Protein AF-A0AAV5EBQ0-F1 (afdb_monomer)

Nearest PDB structures (foldseek):
  7zlu-assembly1_A  TM=9.369E-01  e=8.988E-12  Thermochaetoides thermophila
  5nv4-assembly1_A  TM=9.319E-01  e=1.647E-11  Thermochaetoides thermophila DSM 1495
  5mu1-assembly1_A  TM=9.306E-01  e=2.305E-11  Thermochaetoides thermophila DSM 1495
  6trf-assembly1_A  TM=9.131E-01  e=2.637E-11  Thermochaetoides thermophila DSM 1495
  6ts2-assembly1_A  TM=8.655E-01  e=1.221E-09  Thermochaetoides thermophila DSM 1495

Sequence (163 aa):
MGELYDMNLKGRPLAYTPFCDNNKDMDGYRFWKQGFWKDHLRGRPYHISALYVVDLAKFRQTAAGDTLRVFYEQLSKDPNSLSNLDQARAKTIDLCNNPMTKEPKLQGARRIVPEWVDLDSEARQFTARILGENPDSPEAIPSLSDASKTDDKGVDHNLKDEL

Structure (mmCIF, N/CA/C/O backbone):
data_AF-A0AAV5EBQ0-F1
#
_entry.id   AF-A0AAV5EBQ0-F1
#
loop_
_atom_site.group_PDB
_atom_site.id
_atom_site.type_symbol
_atom_site.label_atom_id
_atom_site.label_alt_id
_atom_site.label_comp_id
_atom_site.label_asym_id
_atom_site.label_entity_id
_atom_site.label_seq_id
_atom_site.pdbx_PDB_ins_code
_atom_site.Cartn_x
_atom_site.Cartn_y
_atom_site.Cartn_z
_atom_site.occupancy
_atom_site.B_iso_or_equiv
_atom_site.auth_seq_id
_atom_site.auth_comp_id
_atom_site.auth_asym_id
_atom_site.auth_atom_id
_atom_site.pdbx_PDB_model_num
ATOM 1 N N . MET A 1 1 ? -14.837 2.766 3.466 1.00 71.44 1 MET A N 1
ATOM 2 C CA . MET A 1 1 ? -14.143 2.261 4.676 1.00 71.44 1 MET A CA 1
ATOM 3 C C . MET A 1 1 ? -14.898 1.139 5.384 1.00 71.44 1 MET A C 1
ATOM 5 O O . MET A 1 1 ? -14.235 0.178 5.743 1.00 71.44 1 MET A O 1
ATOM 9 N N . GLY A 1 2 ? -16.232 1.192 5.530 1.00 78.31 2 GLY A N 1
ATOM 10 C CA . GLY A 1 2 ? -17.013 0.111 6.169 1.00 78.31 2 GLY A CA 1
ATOM 11 C C . GLY A 1 2 ? -16.733 -1.291 5.608 1.00 78.31 2 GLY A C 1
ATOM 12 O O . GLY A 1 2 ? -16.354 -2.181 6.353 1.00 78.31 2 GLY A O 1
ATOM 13 N N . GLU A 1 3 ? -16.723 -1.455 4.280 1.00 80.06 3 GLU A N 1
ATOM 14 C CA . GLU A 1 3 ? -16.395 -2.751 3.650 1.00 80.06 3 GLU A CA 1
ATOM 15 C C . GLU A 1 3 ? -15.011 -3.322 4.009 1.00 80.06 3 GLU A C 1
ATOM 17 O O . GLU A 1 3 ? -14.794 -4.527 3.906 1.00 80.06 3 GLU A O 1
ATOM 22 N N . LEU A 1 4 ? -14.042 -2.462 4.342 1.00 81.69 4 LEU A N 1
ATOM 23 C CA . LEU A 1 4 ? -12.704 -2.900 4.741 1.00 81.69 4 LEU A CA 1
ATOM 24 C C . LEU A 1 4 ? -12.700 -3.371 6.200 1.00 81.69 4 LEU A C 1
ATOM 26 O O . LEU A 1 4 ? -11.995 -4.321 6.527 1.00 81.69 4 LEU A O 1
ATOM 30 N N . TYR A 1 5 ? -13.496 -2.716 7.047 1.00 81.19 5 TYR A N 1
ATOM 31 C CA . TYR A 1 5 ? -13.691 -3.089 8.444 1.00 81.19 5 TYR A CA 1
ATOM 32 C C . TYR A 1 5 ? -14.387 -4.452 8.565 1.00 81.19 5 TYR A C 1
ATOM 34 O O . TYR A 1 5 ? -13.934 -5.305 9.321 1.00 81.19 5 TYR A O 1
ATOM 42 N N . ASP A 1 6 ? -15.406 -4.695 7.738 1.00 85.12 6 ASP A N 1
ATOM 43 C CA . ASP A 1 6 ? -16.184 -5.943 7.735 1.00 85.12 6 ASP A CA 1
ATOM 44 C C . ASP A 1 6 ? -15.533 -7.076 6.912 1.00 85.12 6 ASP A C 1
ATOM 46 O O . ASP A 1 6 ? -16.129 -8.133 6.680 1.00 85.12 6 ASP A O 1
ATOM 50 N N . MET A 1 7 ? -14.303 -6.877 6.429 1.00 86.06 7 MET A N 1
ATOM 51 C CA . MET A 1 7 ? -13.616 -7.859 5.597 1.00 86.06 7 MET A CA 1
ATOM 52 C C . MET A 1 7 ? -13.317 -9.140 6.385 1.00 86.06 7 MET A C 1
ATOM 54 O O . MET A 1 7 ? -12.601 -9.140 7.384 1.00 86.06 7 MET A O 1
ATOM 58 N N . ASN A 1 8 ? -13.769 -10.282 5.866 1.00 88.38 8 ASN A N 1
ATOM 59 C CA . ASN A 1 8 ? -13.425 -11.577 6.442 1.00 88.38 8 ASN A CA 1
ATOM 60 C C . ASN A 1 8 ? -11.949 -11.936 6.177 1.00 88.38 8 ASN A C 1
ATOM 62 O O . ASN A 1 8 ? -11.586 -12.383 5.085 1.00 88.38 8 ASN A O 1
ATOM 66 N N . LEU A 1 9 ? -11.111 -11.820 7.211 1.00 89.56 9 LEU A N 1
ATOM 67 C CA . LEU A 1 9 ? -9.677 -12.140 7.160 1.00 89.56 9 LEU A CA 1
ATOM 68 C C . LEU A 1 9 ? -9.365 -13.647 7.207 1.00 89.56 9 LEU A C 1
ATOM 70 O O . LEU A 1 9 ? -8.196 -14.038 7.264 1.00 89.56 9 LEU A O 1
ATOM 74 N N . LYS A 1 10 ? -10.384 -14.518 7.196 1.00 90.25 10 LYS A N 1
ATOM 75 C CA . LYS A 1 10 ? -10.247 -15.987 7.236 1.00 90.25 10 LYS A CA 1
ATOM 76 C C . LYS A 1 10 ? -9.366 -16.464 8.402 1.00 90.25 10 LYS A C 1
ATOM 78 O O . LYS A 1 10 ? -8.555 -17.377 8.250 1.00 90.25 10 LYS A O 1
ATOM 83 N N . GLY A 1 11 ? -9.488 -15.798 9.552 1.00 88.81 11 GLY A N 1
ATOM 84 C CA . GLY A 1 11 ? -8.729 -16.094 10.769 1.00 88.81 11 GLY A CA 1
ATOM 85 C C . GLY A 1 11 ? -7.263 -15.644 10.760 1.00 88.81 11 GLY A C 1
ATOM 86 O O . GLY A 1 11 ? -6.525 -16.017 11.673 1.00 88.81 11 GLY A O 1
ATOM 87 N N . ARG A 1 12 ? -6.818 -14.870 9.761 1.00 89.50 12 ARG A N 1
ATOM 88 C CA . ARG A 1 12 ? -5.458 -14.311 9.712 1.00 89.50 12 ARG A CA 1
ATOM 89 C C . ARG A 1 12 ? -5.390 -12.977 10.464 1.00 89.50 12 ARG A C 1
ATOM 91 O O . ARG A 1 12 ? -6.326 -12.192 10.365 1.00 89.50 12 ARG A O 1
ATOM 98 N N . PRO A 1 13 ? -4.276 -12.689 11.160 1.00 90.75 13 PRO A N 1
ATOM 99 C CA . PRO A 1 13 ? -4.128 -11.451 11.927 1.00 90.75 13 PRO A CA 1
ATOM 100 C C . PRO A 1 13 ? -3.876 -10.211 11.052 1.00 90.75 13 PRO A C 1
ATOM 102 O O . PRO A 1 13 ? -4.043 -9.088 11.518 1.00 90.75 13 PRO A O 1
ATOM 105 N N . LEU A 1 14 ? -3.456 -10.415 9.800 1.00 88.94 14 LEU A N 1
ATOM 106 C CA . LEU A 1 14 ? -3.097 -9.368 8.848 1.00 88.94 14 LEU A CA 1
ATOM 107 C C . LEU A 1 14 ? -3.620 -9.707 7.452 1.00 88.94 14 LEU A C 1
ATOM 109 O O . LEU A 1 14 ? -3.510 -10.854 7.002 1.00 88.94 14 LEU A O 1
ATOM 113 N N . ALA A 1 15 ? -4.100 -8.690 6.743 1.00 89.44 15 ALA A N 1
ATOM 114 C CA . ALA A 1 15 ? -4.322 -8.736 5.305 1.00 89.44 15 ALA A CA 1
ATOM 115 C C . ALA A 1 15 ? -3.729 -7.501 4.637 1.00 89.44 15 ALA A C 1
ATOM 117 O O . ALA A 1 15 ? -3.910 -6.381 5.105 1.00 89.44 15 ALA A O 1
ATOM 118 N N . TYR A 1 16 ? -3.053 -7.732 3.519 1.00 86.69 16 TYR A N 1
ATOM 119 C CA . TYR A 1 16 ? -2.488 -6.700 2.665 1.00 86.69 16 TYR A CA 1
ATOM 120 C C . TYR A 1 16 ? -3.136 -6.795 1.294 1.00 86.69 16 TYR A C 1
ATOM 122 O O . TYR A 1 16 ? -3.618 -7.858 0.889 1.00 86.69 16 TYR A O 1
ATOM 130 N N . THR A 1 17 ? -3.103 -5.700 0.555 1.00 85.12 17 THR A N 1
ATOM 131 C CA . THR A 1 17 ? -3.519 -5.727 -0.845 1.00 85.12 17 THR A CA 1
ATOM 132 C C . THR A 1 17 ? -2.380 -6.307 -1.703 1.00 85.12 17 THR A C 1
ATOM 134 O O . THR A 1 17 ? -1.212 -6.175 -1.337 1.00 85.12 17 THR A O 1
ATOM 137 N N . PRO A 1 18 ? -2.653 -7.011 -2.811 1.00 84.31 18 PRO A N 1
ATOM 138 C CA . PRO A 1 18 ? -1.615 -7.425 -3.756 1.00 84.31 18 PRO A CA 1
ATOM 139 C C . PRO A 1 18 ? -1.305 -6.326 -4.785 1.00 84.31 18 PRO A C 1
ATOM 141 O O . PRO A 1 18 ? -2.197 -5.567 -5.179 1.00 84.31 18 PRO A O 1
ATOM 144 N N . PHE A 1 19 ? -0.055 -6.253 -5.257 1.00 82.88 19 PHE A N 1
ATOM 145 C CA . PHE A 1 19 ? 0.339 -5.332 -6.330 1.00 82.88 19 PHE A CA 1
ATOM 146 C C . PHE A 1 19 ? -0.441 -5.657 -7.609 1.00 82.88 19 PHE A C 1
ATOM 148 O O . PHE A 1 19 ? -0.609 -6.822 -7.968 1.00 82.88 19 PHE A O 1
ATOM 155 N N . CYS A 1 20 ? -0.921 -4.631 -8.310 1.00 78.94 20 CYS A N 1
ATOM 156 C CA . CYS A 1 20 ? -1.748 -4.820 -9.498 1.00 78.94 20 CYS A CA 1
ATOM 157 C C . CYS A 1 20 ? -0.935 -5.245 -10.725 1.00 78.94 20 CYS A C 1
ATOM 159 O O . CYS A 1 20 ? 0.068 -4.623 -11.080 1.00 78.94 20 CYS A O 1
ATOM 161 N N . ASP A 1 21 ? -1.416 -6.271 -11.421 1.00 79.25 21 ASP A N 1
ATOM 162 C CA . ASP A 1 21 ? -0.757 -6.882 -12.572 1.00 79.25 21 ASP A CA 1
ATOM 163 C C . ASP A 1 21 ? -1.364 -6.483 -13.934 1.00 79.25 21 ASP A C 1
ATOM 165 O O . ASP A 1 21 ? -0.773 -6.788 -14.971 1.00 79.25 21 ASP A O 1
ATOM 169 N N . ASN A 1 22 ? -2.450 -5.700 -13.931 1.00 80.31 22 ASN A N 1
ATOM 170 C CA . ASN A 1 22 ? -3.277 -5.353 -15.098 1.00 80.31 22 ASN A CA 1
ATOM 171 C C . ASN A 1 22 ? -2.534 -4.691 -16.277 1.00 80.31 22 ASN A C 1
ATOM 173 O O . ASN A 1 22 ? -2.903 -4.918 -17.426 1.00 80.31 22 ASN A O 1
ATOM 177 N N . ASN A 1 23 ? -1.518 -3.858 -16.021 1.00 80.81 23 ASN A N 1
ATOM 178 C CA . ASN A 1 23 ? -0.761 -3.184 -17.085 1.00 80.81 23 ASN A CA 1
ATOM 179 C C . ASN A 1 23 ? 0.513 -3.973 -17.438 1.00 80.81 23 ASN A C 1
ATOM 181 O O . ASN A 1 23 ? 1.439 -4.017 -16.627 1.00 80.81 23 ASN A O 1
ATOM 185 N N . LYS A 1 24 ? 0.555 -4.591 -18.625 1.00 84.31 24 LYS A N 1
ATOM 186 C CA . LYS A 1 24 ? 1.694 -5.407 -19.087 1.00 84.31 24 LYS A CA 1
ATOM 187 C C . LYS A 1 24 ? 2.913 -4.576 -19.488 1.00 84.31 24 LYS A C 1
ATOM 189 O O . LYS A 1 24 ? 4.030 -5.040 -19.295 1.00 84.31 24 LYS A O 1
ATOM 194 N N . ASP A 1 25 ? 2.726 -3.335 -19.933 1.00 83.31 25 ASP A N 1
ATOM 195 C CA . ASP A 1 25 ? 3.837 -2.456 -20.337 1.00 83.31 25 ASP A CA 1
ATOM 196 C C . ASP A 1 25 ? 4.753 -2.112 -19.151 1.00 83.31 25 ASP A C 1
ATOM 198 O O . ASP A 1 25 ? 5.926 -1.785 -19.314 1.00 83.31 25 ASP A O 1
ATOM 202 N N . MET A 1 26 ? 4.233 -2.256 -17.929 1.00 80.75 26 MET A N 1
ATOM 203 C CA . MET A 1 26 ? 4.972 -2.024 -16.691 1.00 80.75 26 MET A CA 1
ATOM 204 C C . MET A 1 26 ? 5.735 -3.259 -16.197 1.00 80.75 26 MET A C 1
ATOM 206 O O . MET A 1 26 ? 6.386 -3.172 -15.158 1.00 80.75 26 MET A O 1
ATOM 210 N N . ASP A 1 27 ? 5.671 -4.405 -16.891 1.00 83.94 27 ASP A N 1
ATOM 211 C CA . ASP A 1 27 ? 6.306 -5.653 -16.438 1.00 83.94 27 ASP A CA 1
ATOM 212 C C . ASP A 1 27 ? 7.821 -5.513 -16.236 1.00 83.94 27 ASP A C 1
ATOM 214 O O . ASP A 1 27 ? 8.349 -6.077 -15.278 1.00 83.94 27 ASP A O 1
ATOM 218 N N . GLY A 1 28 ? 8.501 -4.698 -17.050 1.00 83.81 28 GLY A N 1
ATOM 219 C CA . GLY A 1 28 ? 9.938 -4.430 -16.909 1.00 83.81 28 GLY A CA 1
ATOM 220 C C . GLY A 1 28 ? 10.330 -3.728 -15.601 1.00 83.81 28 GLY A C 1
ATOM 221 O O . GLY A 1 28 ? 11.463 -3.860 -15.149 1.00 83.81 28 GLY A O 1
ATOM 222 N N . TYR A 1 29 ? 9.391 -3.034 -14.951 1.00 83.69 29 TYR A N 1
ATOM 223 C CA . TYR A 1 29 ? 9.610 -2.346 -13.672 1.00 83.69 29 TYR A CA 1
ATOM 224 C C . TYR A 1 29 ? 9.210 -3.198 -12.458 1.00 83.69 29 TYR A C 1
ATOM 226 O O . TYR A 1 29 ? 9.424 -2.797 -11.312 1.00 83.69 29 TYR A O 1
ATOM 234 N N . ARG A 1 30 ? 8.629 -4.386 -12.676 1.00 85.62 30 ARG A N 1
ATOM 235 C CA . ARG A 1 30 ? 8.177 -5.288 -11.607 1.00 85.62 30 ARG A CA 1
ATOM 236 C C . ARG A 1 30 ? 9.333 -6.137 -11.103 1.00 85.62 30 ARG A C 1
ATOM 238 O O . ARG A 1 30 ? 9.431 -7.325 -11.408 1.00 85.62 30 ARG A O 1
ATOM 245 N N . PHE A 1 31 ? 10.188 -5.536 -10.283 1.00 86.19 31 PHE A N 1
ATOM 246 C CA . PHE A 1 31 ? 11.370 -6.206 -9.737 1.00 86.19 31 PHE A CA 1
ATOM 247 C C . PHE A 1 31 ? 11.040 -7.519 -9.002 1.00 86.19 31 PHE A C 1
ATOM 249 O O . PHE A 1 31 ? 11.850 -8.441 -9.009 1.00 86.19 31 PHE A O 1
ATOM 256 N N . TRP A 1 32 ? 9.837 -7.649 -8.425 1.00 86.25 32 TRP A N 1
ATOM 257 C CA . TRP A 1 32 ? 9.412 -8.863 -7.721 1.00 86.25 32 TRP A CA 1
ATOM 258 C C . TRP A 1 32 ? 9.097 -10.059 -8.633 1.00 86.25 32 TRP A C 1
ATOM 260 O O . TRP A 1 32 ? 8.951 -11.177 -8.141 1.00 86.25 32 TRP A O 1
ATOM 270 N N . LYS A 1 33 ? 8.984 -9.861 -9.955 1.00 85.75 33 LYS A N 1
ATOM 271 C CA . LYS A 1 33 ? 8.786 -10.949 -10.931 1.00 85.75 33 LYS A CA 1
ATOM 272 C C . LYS A 1 33 ? 10.091 -11.635 -11.352 1.00 85.75 33 LYS A C 1
ATOM 274 O O . LYS A 1 33 ? 10.038 -12.609 -12.105 1.00 85.75 33 LYS A O 1
ATOM 279 N N . GLN A 1 34 ? 11.242 -11.168 -10.870 1.00 84.94 34 GLN A N 1
ATOM 280 C CA . GLN A 1 34 ? 12.565 -11.675 -11.236 1.00 84.94 34 GLN A CA 1
ATOM 281 C C . GLN A 1 34 ? 13.496 -11.828 -10.023 1.00 84.94 34 GLN A C 1
ATOM 283 O O . GLN A 1 34 ? 13.231 -11.295 -8.946 1.00 84.94 34 GLN A O 1
ATOM 288 N N . GLY A 1 35 ? 14.587 -12.577 -10.212 1.00 87.12 35 GLY A N 1
ATOM 289 C CA . GLY A 1 35 ? 15.640 -12.778 -9.214 1.00 87.12 35 GLY A CA 1
ATOM 290 C C . GLY A 1 35 ? 15.133 -13.304 -7.869 1.00 87.12 35 GLY A C 1
ATOM 291 O O . GLY A 1 35 ? 14.181 -14.082 -7.806 1.00 87.12 35 GLY A O 1
ATOM 292 N N . PHE A 1 36 ? 15.761 -12.822 -6.793 1.00 84.00 36 PHE A N 1
ATOM 293 C CA . PHE A 1 36 ? 15.493 -13.239 -5.415 1.00 84.00 36 PHE A CA 1
ATOM 294 C C . PHE A 1 36 ? 14.001 -13.242 -5.058 1.00 84.00 36 PHE A C 1
ATOM 296 O O . PHE A 1 36 ? 13.498 -14.213 -4.500 1.00 84.00 36 PHE A O 1
ATOM 303 N N . TRP A 1 37 ? 13.273 -12.175 -5.397 1.00 81.25 37 TRP A N 1
ATOM 304 C CA . TRP A 1 37 ? 11.874 -12.020 -4.999 1.00 81.25 37 TRP A CA 1
ATOM 305 C C . TRP A 1 37 ? 10.952 -13.041 -5.660 1.00 81.25 37 TRP A C 1
ATOM 307 O O . TRP A 1 37 ? 10.060 -13.564 -4.996 1.00 81.25 37 TRP A O 1
ATOM 317 N N . LYS A 1 38 ? 11.185 -13.383 -6.931 1.00 85.25 38 LYS A N 1
ATOM 318 C CA . LYS A 1 38 ? 10.413 -14.420 -7.626 1.00 85.25 38 LYS A CA 1
ATOM 319 C C . LYS A 1 38 ? 10.531 -15.767 -6.908 1.00 85.25 38 LYS A C 1
ATOM 321 O O . LYS A 1 38 ? 9.519 -16.423 -6.647 1.00 85.25 38 LYS A O 1
ATOM 326 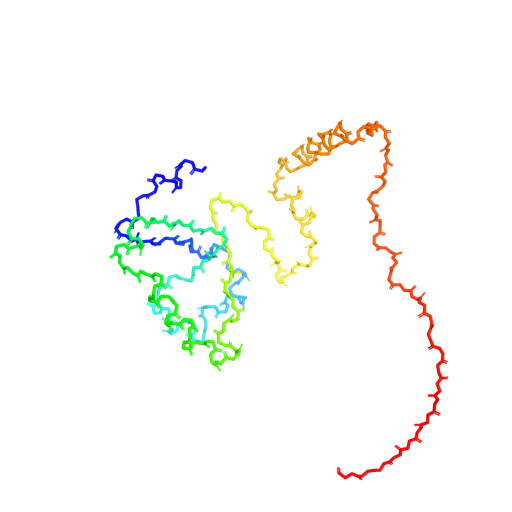N N . ASP A 1 39 ? 11.759 -16.139 -6.556 1.00 86.38 39 ASP A N 1
ATOM 327 C CA . ASP A 1 39 ? 12.071 -17.414 -5.909 1.00 86.38 39 ASP A CA 1
ATOM 328 C C . ASP A 1 39 ? 11.596 -17.437 -4.452 1.00 86.38 39 ASP A C 1
ATOM 330 O O . ASP A 1 39 ? 11.061 -18.441 -3.976 1.00 86.38 39 ASP A O 1
ATOM 334 N N . HIS A 1 40 ? 11.724 -16.308 -3.752 1.00 80.88 40 HIS A N 1
ATOM 335 C CA . HIS A 1 40 ? 11.277 -16.152 -2.372 1.00 80.88 40 HIS A CA 1
ATOM 336 C C . HIS A 1 40 ? 9.747 -16.192 -2.248 1.00 80.88 40 HIS A C 1
ATOM 338 O O . HIS A 1 40 ? 9.209 -16.815 -1.332 1.00 80.88 40 HIS A O 1
ATOM 344 N N . LEU A 1 41 ? 9.024 -15.564 -3.182 1.00 83.25 41 LEU A N 1
ATOM 345 C CA . LEU A 1 41 ? 7.562 -15.503 -3.156 1.00 83.25 41 LEU A CA 1
ATOM 346 C C . LEU A 1 41 ? 6.901 -16.839 -3.516 1.00 83.25 41 LEU A C 1
ATOM 348 O O . LEU A 1 41 ? 5.773 -17.078 -3.088 1.00 83.25 41 LEU A O 1
ATOM 352 N N . ARG A 1 42 ? 7.572 -17.721 -4.273 1.00 88.25 42 ARG A N 1
ATOM 353 C CA . ARG A 1 42 ? 7.072 -19.066 -4.6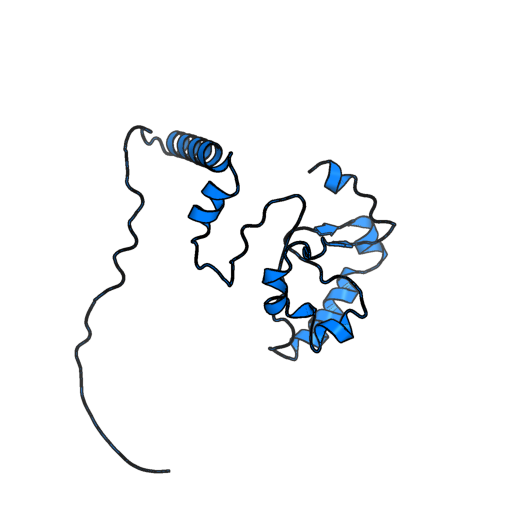38 1.00 88.25 42 ARG A CA 1
ATOM 354 C C . ARG A 1 42 ? 5.646 -19.047 -5.207 1.00 88.25 42 ARG A C 1
ATOM 356 O O . ARG A 1 42 ? 4.786 -19.830 -4.810 1.00 88.25 42 ARG A O 1
ATOM 363 N N . GLY A 1 43 ? 5.377 -18.098 -6.103 1.00 85.69 43 GLY A N 1
ATOM 364 C CA . GLY A 1 43 ? 4.060 -17.908 -6.721 1.00 85.69 43 GLY A CA 1
ATOM 365 C C . GLY A 1 43 ? 3.036 -17.157 -5.860 1.00 85.69 43 GLY A C 1
ATOM 366 O O . GLY A 1 43 ? 1.917 -16.929 -6.316 1.00 85.69 43 GLY A O 1
ATOM 367 N N . ARG A 1 44 ? 3.386 -16.733 -4.638 1.00 85.25 44 ARG A N 1
ATOM 368 C CA . ARG A 1 44 ? 2.546 -15.831 -3.838 1.00 85.25 44 ARG A CA 1
ATOM 369 C C . ARG A 1 44 ? 2.610 -14.408 -4.406 1.00 85.25 44 ARG A C 1
ATOM 371 O O . ARG A 1 44 ? 3.654 -14.002 -4.915 1.00 85.25 44 ARG A O 1
ATOM 378 N N . PRO A 1 45 ? 1.523 -13.628 -4.302 1.00 85.94 45 PRO A N 1
ATOM 379 C CA . PRO A 1 45 ? 1.537 -12.256 -4.783 1.00 85.94 45 PRO A CA 1
ATOM 380 C C . PRO A 1 45 ? 2.497 -11.392 -3.957 1.00 85.94 45 PRO A C 1
ATOM 382 O O . PRO A 1 45 ? 2.610 -11.553 -2.738 1.00 85.94 45 PRO A O 1
ATOM 385 N N . TYR A 1 46 ? 3.162 -10.455 -4.632 1.00 85.25 46 TYR A N 1
ATOM 386 C CA . TYR A 1 46 ? 3.866 -9.364 -3.969 1.00 85.25 46 TYR A CA 1
ATOM 387 C C . TYR A 1 46 ? 2.826 -8.382 -3.429 1.00 85.25 46 TYR A C 1
ATOM 389 O O . TYR A 1 46 ? 1.924 -7.970 -4.162 1.00 85.25 46 TYR A O 1
ATOM 397 N N . HIS A 1 47 ? 2.900 -8.088 -2.135 1.00 84.88 47 HIS A N 1
ATOM 398 C CA . HIS A 1 47 ? 1.904 -7.281 -1.440 1.00 84.88 47 HIS A CA 1
ATOM 399 C C . HIS A 1 47 ? 2.402 -5.883 -1.201 1.00 84.88 47 HIS A C 1
ATOM 401 O O . HIS A 1 47 ? 3.600 -5.614 -1.234 1.00 84.88 47 HIS A O 1
ATOM 407 N N . ILE A 1 48 ? 1.432 -5.032 -0.911 1.00 81.38 48 ILE A N 1
ATOM 408 C CA . ILE A 1 48 ? 1.643 -3.623 -0.799 1.00 81.38 48 ILE A CA 1
ATOM 409 C C . ILE A 1 48 ? 1.071 -3.026 0.505 1.00 81.38 48 ILE A C 1
ATOM 411 O O . ILE A 1 48 ? 0.024 -3.460 0.975 1.00 81.38 48 ILE A O 1
ATOM 415 N N . SER A 1 49 ? 1.761 -2.058 1.113 1.00 77.81 49 SER A N 1
ATOM 416 C CA . SER A 1 49 ? 1.622 -1.577 2.484 1.00 77.81 49 SER A CA 1
ATOM 417 C C . SER A 1 49 ? 0.805 -0.301 2.707 1.00 77.81 49 SER A C 1
ATOM 419 O O . SER A 1 49 ? 0.390 -0.127 3.843 1.00 77.81 49 SER A O 1
ATOM 421 N N . ALA A 1 50 ? 0.540 0.604 1.748 1.00 75.25 50 ALA A N 1
ATOM 422 C CA . ALA A 1 50 ? -0.307 1.768 2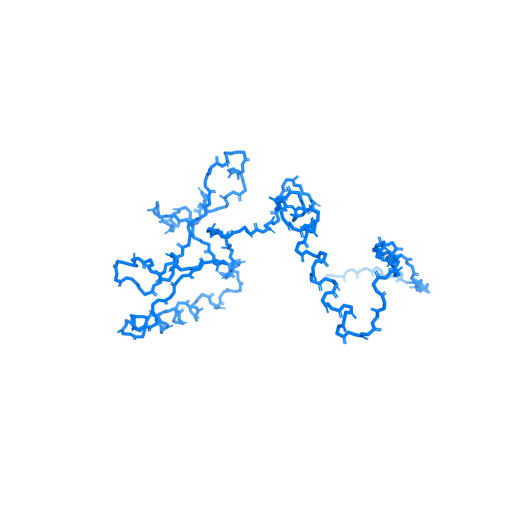.108 1.00 75.25 50 ALA A CA 1
ATOM 423 C C . ALA A 1 50 ? -1.798 1.438 2.231 1.00 75.25 50 ALA A C 1
ATOM 425 O O . ALA A 1 50 ? -2.592 2.330 2.513 1.00 75.25 50 ALA A O 1
ATOM 426 N N . LEU A 1 51 ? -2.188 0.162 2.113 1.00 82.38 51 LEU A N 1
ATOM 427 C CA . LEU A 1 51 ? -3.412 -0.309 2.750 1.00 82.38 51 LEU A CA 1
ATOM 428 C C . LEU A 1 51 ? -3.288 -1.749 3.245 1.00 82.38 51 LEU A C 1
ATOM 430 O O . LEU A 1 51 ? -3.001 -2.671 2.478 1.00 82.38 51 LEU A O 1
ATOM 434 N N . TYR A 1 52 ? -3.609 -1.931 4.521 1.00 85.44 52 TYR A N 1
ATOM 435 C CA . TYR A 1 52 ? -3.712 -3.220 5.189 1.00 85.44 52 TYR A CA 1
ATOM 436 C C . TYR A 1 52 ? -4.814 -3.184 6.251 1.00 85.44 52 TYR A C 1
ATOM 438 O O . TYR A 1 52 ? -5.259 -2.118 6.676 1.00 85.44 52 TYR A O 1
ATOM 446 N N . VAL A 1 53 ? -5.241 -4.368 6.686 1.00 89.69 53 VAL A N 1
ATOM 447 C CA . VAL A 1 53 ? -6.167 -4.555 7.808 1.00 89.69 53 VAL A CA 1
ATOM 448 C C . VAL A 1 53 ? -5.479 -5.393 8.869 1.00 89.69 53 VAL A C 1
ATOM 450 O O . VAL A 1 53 ? -4.854 -6.410 8.554 1.00 89.69 53 VAL A O 1
ATOM 453 N N . VAL A 1 54 ? -5.614 -4.967 10.124 1.00 91.06 54 VAL A N 1
ATOM 454 C CA . VAL A 1 54 ? -5.113 -5.693 11.292 1.00 91.06 54 VAL A CA 1
ATOM 455 C C . VAL A 1 54 ? -6.294 -6.088 12.166 1.00 91.06 54 VAL A C 1
ATOM 457 O O . VAL A 1 54 ? -6.988 -5.223 12.697 1.00 91.06 54 VAL A O 1
ATOM 460 N N . ASP A 1 55 ? -6.486 -7.387 12.373 1.00 92.69 55 ASP A N 1
ATOM 461 C CA . ASP A 1 55 ? -7.327 -7.866 13.469 1.00 92.69 55 ASP A CA 1
ATOM 462 C C . ASP A 1 55 ? -6.479 -7.860 14.740 1.00 92.69 55 ASP A C 1
ATOM 464 O O . ASP A 1 55 ? -5.654 -8.747 14.965 1.00 92.69 55 ASP A O 1
ATOM 468 N N . LEU A 1 56 ? -6.659 -6.831 15.568 1.00 92.56 56 LEU A N 1
ATOM 469 C CA . LEU A 1 56 ? -5.865 -6.636 16.781 1.00 92.56 56 LEU A CA 1
ATOM 470 C C . LEU A 1 56 ? -6.026 -7.776 17.790 1.00 92.56 56 LEU A C 1
ATOM 472 O O . LEU A 1 56 ? -5.057 -8.123 18.469 1.00 92.56 56 LEU A O 1
ATOM 476 N N . ALA A 1 57 ? -7.221 -8.360 17.902 1.00 92.62 57 ALA A N 1
ATOM 477 C CA . ALA A 1 57 ? -7.460 -9.456 18.831 1.00 92.62 57 ALA A CA 1
ATOM 478 C C . ALA A 1 57 ? -6.682 -10.691 18.376 1.00 92.62 57 ALA A C 1
ATOM 480 O O . ALA A 1 57 ? -5.918 -11.268 19.155 1.00 92.62 57 ALA A O 1
ATOM 481 N N . LYS A 1 58 ? -6.793 -11.042 17.092 1.00 92.75 58 LYS A N 1
ATOM 482 C CA . LYS A 1 58 ? -6.067 -12.178 16.524 1.00 92.75 58 LYS A CA 1
ATOM 483 C C . LYS A 1 58 ? -4.560 -11.951 16.518 1.00 92.75 58 LYS A C 1
ATOM 485 O O . LYS A 1 58 ? -3.819 -12.848 16.901 1.00 92.75 58 LYS A O 1
ATOM 490 N N . PHE A 1 59 ? -4.109 -10.752 16.158 1.00 93.25 59 PHE A N 1
ATOM 491 C CA . PHE A 1 59 ? -2.694 -10.377 16.118 1.00 93.25 59 PHE A CA 1
ATOM 492 C C . PHE A 1 59 ? -2.008 -10.550 17.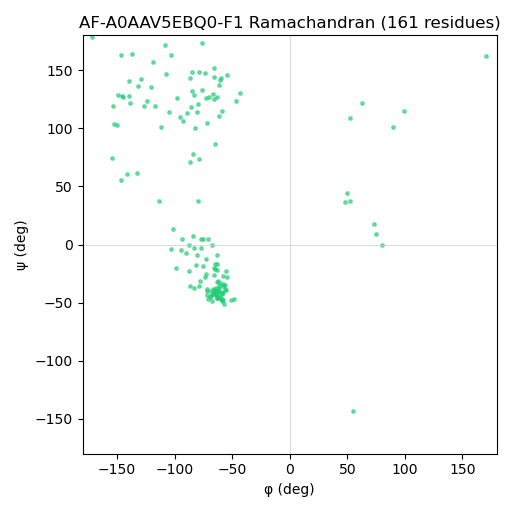477 1.00 93.25 59 PHE A C 1
ATOM 494 O O . PHE A 1 59 ? -0.883 -11.054 17.540 1.00 93.25 59 PHE A O 1
ATOM 501 N N . ARG A 1 60 ? -2.703 -10.185 18.564 1.00 92.44 60 ARG A N 1
ATOM 502 C CA . ARG A 1 60 ? -2.238 -10.408 19.941 1.00 92.44 60 ARG A CA 1
ATOM 503 C C . ARG A 1 60 ? -2.284 -11.884 20.325 1.00 92.44 60 ARG A C 1
ATOM 505 O O . ARG A 1 60 ? -1.292 -12.395 20.829 1.00 92.44 60 ARG A O 1
ATOM 512 N N . GLN A 1 61 ? -3.392 -12.576 20.049 1.00 93.94 61 GLN A N 1
ATOM 513 C CA . GLN A 1 61 ? -3.542 -14.005 20.361 1.00 93.94 61 GLN A CA 1
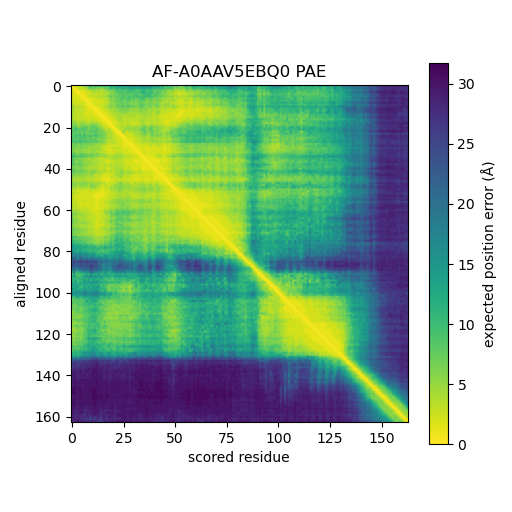ATOM 514 C C . GLN A 1 61 ? -2.464 -14.871 19.702 1.00 93.94 61 GLN A C 1
ATOM 516 O O . GLN A 1 61 ? -2.028 -15.855 20.288 1.00 93.94 61 GLN A O 1
ATOM 521 N N . THR A 1 62 ? -2.036 -14.522 18.488 1.00 91.56 62 THR A N 1
ATOM 522 C CA . THR A 1 62 ? -1.031 -15.288 17.742 1.00 91.56 62 THR A CA 1
ATOM 523 C C . THR A 1 62 ? 0.395 -14.779 17.937 1.00 91.56 62 THR A C 1
ATOM 525 O O . THR A 1 62 ? 1.280 -15.251 17.230 1.00 91.56 62 THR A O 1
ATOM 528 N N . ALA A 1 63 ? 0.625 -13.784 18.805 1.00 92.38 63 ALA A N 1
ATOM 529 C CA . ALA A 1 63 ? 1.929 -13.136 18.990 1.00 92.38 63 ALA A CA 1
ATOM 530 C C . ALA A 1 63 ? 2.604 -12.728 17.658 1.00 92.38 63 ALA A C 1
ATOM 532 O O . ALA A 1 63 ? 3.825 -12.808 17.486 1.00 92.38 63 ALA A O 1
ATOM 533 N N . ALA A 1 64 ? 1.802 -12.289 16.678 1.00 86.38 64 ALA A N 1
ATOM 534 C CA . ALA A 1 64 ? 2.298 -12.009 15.329 1.00 86.38 64 ALA A CA 1
ATOM 535 C C . ALA A 1 64 ? 3.329 -10.866 15.329 1.00 86.38 64 ALA A C 1
ATOM 537 O O . ALA A 1 64 ? 4.288 -10.895 14.562 1.00 86.38 64 ALA A O 1
ATOM 538 N N . GLY A 1 65 ? 3.175 -9.896 16.234 1.00 87.50 65 GLY A N 1
ATOM 539 C CA . GLY A 1 65 ? 4.129 -8.800 16.406 1.00 87.50 65 GLY A CA 1
ATOM 540 C C . GLY A 1 65 ? 5.507 -9.254 16.880 1.00 87.50 65 GLY A C 1
ATOM 541 O O . GLY A 1 65 ? 6.508 -8.726 16.405 1.00 87.50 65 GLY A O 1
ATOM 542 N N . ASP A 1 66 ? 5.579 -10.253 17.761 1.00 91.50 66 ASP A N 1
ATOM 543 C CA . ASP A 1 66 ? 6.858 -10.784 18.252 1.00 91.50 66 ASP A CA 1
ATOM 544 C C . ASP A 1 66 ? 7.608 -11.487 17.124 1.00 91.50 66 ASP A C 1
ATOM 546 O O . ASP A 1 66 ? 8.791 -11.238 16.905 1.00 91.50 66 ASP A O 1
ATOM 550 N N . THR A 1 67 ? 6.878 -12.270 16.330 1.00 86.12 67 THR A N 1
ATOM 551 C CA . THR A 1 67 ? 7.407 -12.924 15.130 1.00 86.12 67 THR A CA 1
ATOM 552 C C . THR A 1 67 ? 7.975 -11.900 14.141 1.00 86.12 67 THR A C 1
ATOM 554 O O . THR A 1 67 ? 9.101 -12.050 13.670 1.00 86.12 67 THR A O 1
ATOM 557 N N . LEU A 1 68 ? 7.231 -10.823 13.860 1.00 83.94 68 LEU A N 1
ATOM 558 C CA . LEU A 1 68 ? 7.686 -9.757 12.963 1.00 83.94 68 LEU A CA 1
ATOM 559 C C . LEU A 1 68 ? 8.937 -9.044 13.491 1.00 83.94 68 LEU A C 1
ATOM 561 O O . LEU A 1 68 ? 9.847 -8.778 12.711 1.00 83.94 68 LEU A O 1
ATOM 565 N N . ARG A 1 69 ? 9.015 -8.769 14.800 1.00 86.81 69 ARG A N 1
ATOM 566 C CA . ARG A 1 69 ? 10.197 -8.137 15.407 1.00 86.81 69 ARG A CA 1
ATOM 567 C C . ARG A 1 69 ? 11.433 -9.028 15.337 1.00 86.81 69 ARG A C 1
ATOM 569 O O . ARG A 1 69 ? 12.505 -8.520 15.038 1.00 86.81 69 ARG A O 1
ATOM 576 N N . VAL A 1 70 ? 11.292 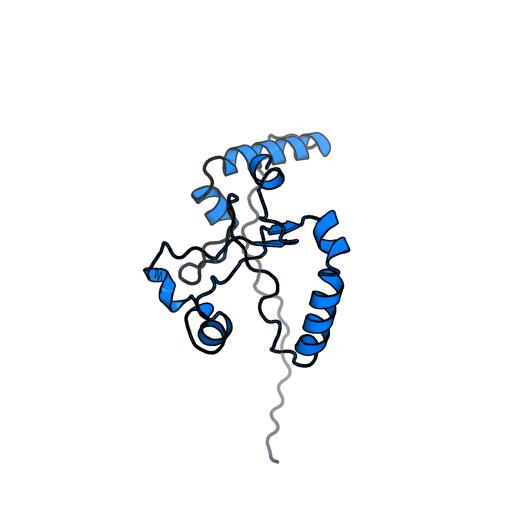-10.340 15.545 1.00 85.75 70 VAL A N 1
ATOM 577 C CA . VAL A 1 70 ? 12.411 -11.288 15.394 1.00 85.75 70 VAL A CA 1
ATOM 578 C C . VAL A 1 70 ? 12.929 -11.299 13.957 1.00 85.75 70 VAL A C 1
ATOM 580 O O . VAL A 1 70 ? 14.137 -11.229 13.746 1.00 85.75 70 VAL A O 1
ATOM 583 N N . PHE A 1 71 ? 12.037 -11.343 12.964 1.00 80.25 71 PHE A N 1
ATOM 584 C CA . PHE A 1 71 ? 12.450 -11.274 11.561 1.00 80.25 71 PHE A CA 1
ATOM 585 C C . PHE A 1 71 ? 13.112 -9.941 11.219 1.00 80.25 71 PHE A C 1
ATOM 587 O O . PHE A 1 71 ? 14.139 -9.928 10.545 1.00 80.25 71 PHE A O 1
ATOM 594 N N . TYR A 1 72 ? 12.559 -8.833 11.711 1.00 76.88 72 TYR A N 1
ATOM 595 C CA . TYR A 1 72 ? 13.155 -7.515 11.528 1.00 76.88 72 TYR A CA 1
ATOM 596 C C . TYR A 1 72 ? 14.573 -7.459 12.103 1.00 76.88 72 TYR A C 1
ATOM 598 O O . TYR A 1 72 ? 15.485 -7.063 11.392 1.00 76.88 72 TYR A O 1
ATOM 606 N N . GLU A 1 73 ? 14.776 -7.920 13.338 1.00 82.00 73 GLU A N 1
ATOM 607 C CA . GLU A 1 73 ? 16.084 -7.935 14.009 1.00 82.00 73 GLU A CA 1
ATOM 608 C C . GLU A 1 73 ? 17.120 -8.810 13.286 1.00 82.00 73 GLU A C 1
ATOM 610 O O . GLU A 1 73 ? 18.320 -8.553 13.322 1.00 82.00 73 GLU A O 1
ATOM 615 N N . GLN A 1 74 ? 16.677 -9.879 12.624 1.00 77.62 74 GLN A N 1
ATOM 616 C CA . GLN A 1 74 ? 17.565 -10.706 11.810 1.00 77.62 74 GLN A CA 1
ATOM 617 C C . GLN A 1 74 ? 17.982 -9.990 10.524 1.00 77.62 74 GLN A C 1
ATOM 619 O O . GLN A 1 74 ? 19.156 -10.037 10.159 1.00 77.62 74 GLN A O 1
ATOM 624 N N . LEU A 1 75 ? 17.033 -9.337 9.850 1.00 75.31 75 LEU A N 1
ATOM 625 C CA . LEU A 1 75 ? 17.253 -8.670 8.566 1.00 75.31 75 LEU A CA 1
ATOM 626 C C . LEU A 1 75 ? 17.950 -7.313 8.713 1.00 75.31 75 LEU A C 1
ATOM 628 O O . LEU A 1 75 ? 18.723 -6.938 7.841 1.00 75.31 75 LEU A O 1
ATOM 632 N N . SER A 1 76 ? 17.728 -6.597 9.816 1.00 77.19 76 SER A N 1
ATOM 633 C CA . SER A 1 76 ? 18.309 -5.274 10.082 1.00 77.19 76 SER A CA 1
ATOM 634 C C . SER A 1 76 ? 19.833 -5.294 10.223 1.00 77.19 76 SER A C 1
ATOM 636 O O . SER A 1 76 ? 20.472 -4.249 10.117 1.00 77.19 76 SER A O 1
ATOM 638 N N . LYS A 1 77 ? 20.425 -6.477 10.432 1.00 79.81 77 LYS A N 1
ATOM 639 C CA . LYS A 1 77 ? 21.880 -6.676 10.487 1.00 79.81 77 LYS A CA 1
ATOM 640 C C . LYS A 1 77 ? 22.566 -6.411 9.150 1.00 79.81 77 LYS A C 1
ATOM 642 O O . LYS A 1 77 ? 23.744 -6.066 9.148 1.00 79.81 77 LYS A O 1
ATOM 647 N N . ASP A 1 78 ? 21.851 -6.576 8.038 1.00 78.31 78 ASP A N 1
ATOM 648 C CA . ASP A 1 78 ? 22.322 -6.186 6.713 1.00 78.31 78 ASP A CA 1
ATOM 649 C C . ASP A 1 78 ? 21.599 -4.901 6.263 1.00 78.31 78 ASP A C 1
ATOM 651 O O . ASP A 1 78 ? 20.393 -4.934 5.999 1.00 78.31 78 ASP A O 1
ATOM 655 N N . PRO A 1 79 ? 22.315 -3.769 6.117 1.00 71.31 79 PRO A N 1
ATOM 656 C CA . PRO A 1 79 ? 21.734 -2.492 5.699 1.00 71.31 79 PRO A CA 1
ATOM 657 C C . PRO A 1 79 ? 20.971 -2.541 4.367 1.00 71.31 79 PRO A C 1
ATOM 659 O O . PRO A 1 79 ? 20.101 -1.705 4.130 1.00 71.31 79 PRO A O 1
ATOM 662 N N . ASN A 1 80 ? 21.266 -3.511 3.495 1.00 73.50 80 ASN A N 1
ATOM 663 C CA . ASN A 1 80 ? 20.637 -3.622 2.176 1.00 73.50 80 ASN A CA 1
ATOM 664 C C . ASN A 1 80 ? 19.357 -4.478 2.167 1.00 73.50 80 ASN A C 1
ATOM 666 O O . ASN A 1 80 ? 18.650 -4.526 1.157 1.00 73.50 80 ASN A O 1
ATOM 670 N N . SER A 1 81 ? 19.031 -5.146 3.277 1.00 66.50 81 SER A N 1
ATOM 671 C CA . SER A 1 81 ? 17.962 -6.151 3.333 1.00 66.50 81 SER A CA 1
ATOM 672 C C . SER A 1 81 ? 16.540 -5.576 3.476 1.00 66.50 81 SER A C 1
ATOM 674 O O . SER A 1 81 ? 15.571 -6.269 3.169 1.00 66.50 81 SER A O 1
ATOM 676 N N . LEU A 1 82 ? 16.376 -4.311 3.890 1.00 61.28 82 LEU A N 1
ATOM 677 C CA . LEU A 1 82 ? 15.070 -3.692 4.207 1.00 61.28 82 LEU A CA 1
ATOM 678 C C . LEU A 1 82 ? 14.667 -2.557 3.246 1.00 61.28 82 LEU A C 1
ATOM 680 O O . LEU A 1 82 ? 14.078 -1.558 3.647 1.00 61.28 82 LEU A O 1
ATOM 684 N N . SER A 1 83 ? 14.969 -2.712 1.958 1.00 59.00 83 SER A N 1
ATOM 685 C CA . SER A 1 83 ? 14.869 -1.645 0.947 1.00 59.00 83 SER A CA 1
ATOM 686 C C . SER A 1 83 ? 13.467 -1.077 0.665 1.00 59.00 83 SER A C 1
ATOM 688 O O . SER A 1 83 ? 13.380 -0.010 0.068 1.00 59.00 83 SER A O 1
ATOM 690 N N . ASN A 1 84 ? 12.374 -1.748 1.048 1.00 57.91 84 ASN A N 1
ATOM 691 C CA . ASN A 1 84 ? 11.008 -1.355 0.663 1.00 57.91 84 ASN A CA 1
ATOM 692 C C . ASN A 1 84 ? 9.977 -1.668 1.765 1.00 57.91 84 ASN A C 1
ATOM 694 O O . ASN A 1 84 ? 9.016 -2.402 1.529 1.00 57.91 84 ASN A O 1
ATOM 698 N N . LEU A 1 85 ? 10.187 -1.163 2.987 1.00 52.69 85 LEU A N 1
ATOM 699 C CA . LEU A 1 85 ? 9.287 -1.413 4.127 1.00 52.69 85 LEU A CA 1
ATOM 700 C C . LEU A 1 85 ? 7.862 -0.854 3.924 1.00 52.69 85 LEU A C 1
ATOM 702 O O . LEU A 1 85 ? 6.959 -1.168 4.703 1.00 52.69 85 LEU A O 1
ATOM 706 N N . ASP A 1 86 ? 7.633 -0.073 2.869 1.00 49.75 86 ASP A N 1
ATOM 707 C CA . ASP A 1 86 ? 6.349 0.525 2.569 1.00 49.75 86 ASP A CA 1
ATOM 708 C C . ASP A 1 86 ? 6.078 0.738 1.062 1.00 49.75 86 ASP A C 1
ATOM 710 O O . ASP A 1 86 ? 6.541 1.693 0.457 1.00 49.75 86 ASP A O 1
ATOM 714 N N . GLN A 1 87 ? 5.265 -0.091 0.407 1.00 45.59 87 GLN A N 1
ATOM 715 C CA . GLN A 1 87 ? 4.786 0.217 -0.955 1.00 45.59 87 GLN A CA 1
ATOM 716 C C . GLN A 1 87 ? 3.385 -0.287 -1.160 1.00 45.59 87 GLN A C 1
ATOM 718 O O . GLN A 1 87 ? 3.259 -1.452 -0.899 1.00 45.59 87 GLN A O 1
ATOM 723 N N . ALA A 1 88 ? 2.405 0.510 -1.626 1.00 42.88 88 ALA A N 1
ATOM 724 C CA . ALA A 1 88 ? 0.935 0.343 -1.567 1.00 42.88 88 ALA A CA 1
ATOM 725 C C . ALA A 1 88 ? 0.159 0.006 -2.857 1.00 42.88 88 ALA A C 1
ATOM 727 O O . ALA A 1 88 ? 0.697 0.049 -3.957 1.00 42.88 88 ALA A O 1
ATOM 728 N N . ARG A 1 89 ? -1.139 -0.292 -2.648 1.00 38.03 89 ARG A N 1
ATOM 729 C CA . ARG A 1 89 ? -2.368 -0.093 -3.440 1.00 38.03 89 ARG A CA 1
ATOM 730 C C . ARG A 1 89 ? -3.522 -0.855 -2.793 1.00 38.03 89 ARG A C 1
ATOM 732 O O . ARG A 1 89 ? -3.308 -1.659 -1.909 1.00 38.03 89 ARG A O 1
ATOM 739 N N . ALA A 1 90 ? -4.745 -0.508 -3.150 1.00 33.31 90 ALA A N 1
ATOM 740 C CA . ALA A 1 90 ? -5.916 -0.593 -2.297 1.00 33.31 90 ALA A CA 1
ATOM 741 C C . ALA A 1 90 ? -7.171 -0.304 -3.129 1.00 33.31 90 ALA A C 1
ATOM 743 O O . ALA A 1 90 ? -7.062 0.086 -4.289 1.00 33.31 90 ALA A O 1
ATOM 744 N N . LYS A 1 91 ? -8.351 -0.370 -2.498 1.00 45.59 91 LYS A N 1
ATOM 745 C CA . LYS A 1 91 ? -9.588 0.299 -2.957 1.00 45.59 91 LYS A CA 1
ATOM 746 C C . LYS A 1 91 ? -9.510 1.843 -2.875 1.00 45.59 91 LYS A C 1
ATOM 748 O O . LYS A 1 91 ? -10.476 2.521 -3.196 1.00 45.59 91 LYS A O 1
ATOM 753 N N . THR A 1 92 ? -8.383 2.385 -2.417 1.00 50.97 92 THR A N 1
ATOM 754 C CA . THR A 1 92 ? -8.038 3.808 -2.359 1.00 50.97 92 THR A CA 1
ATOM 755 C C . THR A 1 92 ? -6.981 4.116 -3.425 1.00 50.97 92 THR A C 1
ATOM 757 O O . THR A 1 92 ? -6.157 3.259 -3.761 1.00 50.97 92 THR A O 1
ATOM 760 N N . ILE A 1 93 ? -7.025 5.317 -4.003 1.00 53.28 93 ILE A N 1
ATOM 761 C CA . ILE A 1 93 ? -6.093 5.736 -5.057 1.00 53.28 93 ILE A CA 1
ATOM 762 C C . ILE A 1 93 ? -4.784 6.174 -4.393 1.00 53.28 93 ILE A C 1
ATOM 764 O O . ILE A 1 93 ? -4.764 7.165 -3.671 1.00 53.28 93 ILE A O 1
ATOM 768 N N . ASP A 1 94 ? -3.701 5.433 -4.640 1.00 63.94 94 ASP A N 1
ATOM 769 C CA . ASP A 1 94 ? -2.342 5.853 -4.285 1.00 63.94 94 ASP A CA 1
ATOM 770 C C . ASP A 1 94 ? -1.654 6.470 -5.513 1.00 63.94 94 ASP A C 1
ATOM 772 O O . ASP A 1 94 ? -1.602 5.857 -6.584 1.00 63.94 94 ASP A O 1
ATOM 776 N N . LEU A 1 95 ? -1.145 7.696 -5.369 1.00 59.69 95 LEU A N 1
ATOM 777 C CA . LEU A 1 95 ? -0.446 8.436 -6.424 1.00 59.69 95 LEU A CA 1
ATOM 778 C C . LEU A 1 95 ? 1.040 8.054 -6.422 1.00 59.69 95 LEU A C 1
ATOM 780 O O . LEU A 1 95 ? 1.913 8.832 -6.018 1.00 59.69 95 LEU A O 1
ATOM 784 N N . CYS A 1 96 ? 1.319 6.823 -6.855 1.00 69.94 96 CYS A N 1
ATOM 785 C CA . CYS A 1 96 ? 2.679 6.308 -6.976 1.00 69.94 96 CYS A CA 1
ATOM 786 C C . CYS A 1 96 ? 3.473 7.065 -8.057 1.00 69.94 96 CYS A C 1
ATOM 788 O O . CYS A 1 96 ? 2.920 7.530 -9.055 1.00 69.94 96 CYS A O 1
ATOM 790 N N . ASN A 1 97 ? 4.798 7.127 -7.899 1.00 70.50 97 ASN A N 1
ATOM 791 C CA . ASN A 1 97 ? 5.675 7.674 -8.933 1.00 70.50 97 ASN A CA 1
ATOM 792 C C . ASN A 1 97 ? 5.658 6.761 -10.168 1.00 70.50 97 ASN A C 1
ATOM 794 O O . ASN A 1 97 ? 5.878 5.555 -10.051 1.00 70.50 97 ASN A O 1
ATOM 798 N N . ASN A 1 98 ? 5.431 7.327 -11.353 1.00 71.25 98 ASN A N 1
ATOM 799 C CA . ASN A 1 98 ? 5.524 6.573 -12.597 1.00 71.25 98 ASN A CA 1
ATOM 800 C C . ASN A 1 98 ? 6.984 6.559 -13.088 1.00 71.25 98 ASN A C 1
ATOM 802 O O . ASN A 1 98 ? 7.520 7.620 -13.411 1.00 71.25 98 ASN A O 1
ATOM 806 N N . PRO A 1 99 ? 7.639 5.391 -13.202 1.00 69.50 99 PRO A N 1
ATOM 807 C CA . PRO A 1 99 ? 9.012 5.322 -13.698 1.00 69.50 99 PRO A CA 1
ATOM 808 C C . PRO A 1 99 ? 9.148 5.743 -15.173 1.00 69.50 99 PRO A C 1
ATOM 810 O O . PRO A 1 99 ? 10.238 6.123 -15.591 1.00 69.50 99 PRO A O 1
ATOM 813 N N . MET A 1 100 ? 8.055 5.725 -15.945 1.00 70.62 100 MET A N 1
ATOM 814 C CA . MET A 1 100 ? 8.017 6.170 -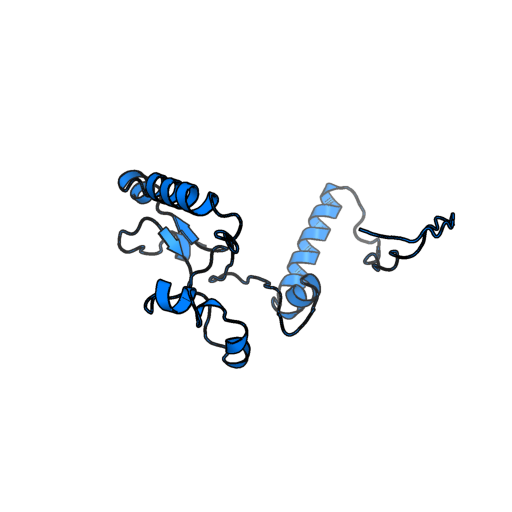17.343 1.00 70.62 100 MET A CA 1
ATOM 815 C C . MET A 1 100 ? 7.748 7.674 -17.492 1.00 70.62 100 MET A C 1
ATOM 817 O O . MET A 1 100 ? 8.084 8.255 -18.521 1.00 70.62 100 MET A O 1
ATOM 821 N N . THR A 1 101 ? 7.136 8.328 -16.496 1.00 70.25 101 THR A N 1
ATOM 822 C CA . THR A 1 101 ? 6.747 9.745 -16.590 1.00 70.25 101 THR A CA 1
ATOM 823 C C . THR A 1 101 ? 7.043 10.482 -15.292 1.00 70.25 101 THR A C 1
ATOM 825 O O . THR A 1 101 ? 6.464 10.173 -14.253 1.00 70.25 101 THR A O 1
ATOM 828 N N . LYS A 1 102 ? 7.863 11.535 -15.352 1.00 75.56 102 LYS A N 1
ATOM 829 C CA . LYS A 1 102 ? 8.172 12.400 -14.198 1.00 75.56 102 LYS A CA 1
ATOM 830 C C . LYS A 1 102 ? 7.070 13.437 -13.920 1.00 75.56 102 LYS A C 1
ATOM 832 O O . LYS A 1 102 ? 7.367 14.584 -13.604 1.00 75.56 102 LYS A O 1
ATOM 837 N N . GLU A 1 103 ? 5.806 13.052 -14.088 1.00 80.44 103 GLU A N 1
ATOM 838 C CA . GLU A 1 103 ? 4.667 13.924 -13.782 1.00 80.44 103 GLU A CA 1
ATOM 839 C C . GLU A 1 103 ? 4.667 14.239 -12.271 1.00 80.44 103 GLU A C 1
ATOM 841 O O . GLU A 1 103 ? 4.717 13.310 -11.458 1.00 80.44 103 GLU A O 1
ATOM 846 N N . PRO A 1 104 ? 4.617 15.520 -11.864 1.00 84.00 104 PRO A N 1
ATOM 847 C CA . PRO A 1 104 ? 4.489 15.887 -10.459 1.00 84.00 104 PRO A CA 1
ATOM 848 C C . PRO A 1 104 ? 3.197 15.335 -9.846 1.00 84.00 104 PRO A C 1
ATOM 850 O O . PRO A 1 104 ? 2.131 15.379 -10.462 1.00 84.00 104 PRO A O 1
ATOM 853 N N . LYS A 1 105 ? 3.257 14.886 -8.586 1.00 78.94 105 LYS A N 1
ATOM 854 C CA . LYS A 1 105 ? 2.119 14.237 -7.907 1.00 78.94 105 LYS A CA 1
ATOM 855 C C . LYS A 1 105 ? 0.840 15.079 -7.896 1.00 78.94 105 LYS A C 1
ATOM 857 O O . LYS A 1 105 ? -0.233 14.529 -8.102 1.00 78.94 105 LYS A O 1
ATOM 862 N N . LEU A 1 106 ? 0.945 16.397 -7.702 1.00 82.62 106 LEU A N 1
ATOM 863 C CA . LEU A 1 106 ? -0.210 17.309 -7.708 1.00 82.62 106 LEU A CA 1
ATOM 864 C C . LEU A 1 106 ? -0.908 17.363 -9.072 1.00 82.62 106 LEU A C 1
ATOM 866 O O . LEU A 1 106 ? -2.134 17.405 -9.146 1.00 82.62 106 LEU A O 1
ATOM 870 N N . GLN A 1 107 ? -0.128 17.339 -10.153 1.00 83.12 107 GLN A N 1
ATOM 871 C CA . GLN A 1 107 ? -0.668 17.313 -11.507 1.00 83.12 107 GLN A CA 1
ATOM 872 C C . GLN A 1 107 ? -1.360 15.974 -11.782 1.00 83.12 107 GLN A C 1
ATOM 874 O O . GLN A 1 107 ? -2.497 15.954 -12.255 1.00 83.12 107 GLN A O 1
ATOM 879 N N . GLY A 1 108 ? -0.725 14.870 -11.376 1.00 83.75 108 GLY A N 1
ATOM 880 C CA . GLY A 1 108 ? -1.326 13.541 -11.443 1.00 83.75 108 GLY A CA 1
ATOM 881 C C . GLY A 1 108 ? -2.629 13.447 -10.643 1.00 83.75 108 GLY A C 1
ATOM 882 O O . GLY A 1 108 ? -3.608 12.908 -11.150 1.00 83.75 108 GLY A O 1
ATOM 883 N N . ALA A 1 109 ? -2.679 14.025 -9.438 1.00 84.31 109 ALA A N 1
ATOM 884 C CA . ALA A 1 109 ? -3.864 14.028 -8.580 1.00 84.31 109 ALA A CA 1
ATOM 885 C C . ALA A 1 109 ? -5.081 14.647 -9.280 1.00 84.31 109 ALA A C 1
ATOM 887 O O . ALA A 1 109 ? -6.120 14.001 -9.388 1.00 84.31 109 ALA A O 1
ATOM 888 N N . ARG A 1 110 ? -4.907 15.849 -9.845 1.00 87.12 110 ARG A N 1
ATOM 889 C CA . ARG A 1 110 ? -5.946 16.582 -10.592 1.00 87.12 110 ARG A CA 1
ATOM 890 C C . ARG A 1 110 ? -6.454 15.830 -11.817 1.00 87.12 110 ARG A C 1
ATOM 892 O O . ARG A 1 110 ? -7.606 15.981 -12.198 1.00 87.12 110 ARG A O 1
ATOM 899 N N . ARG A 1 111 ? -5.582 15.057 -12.464 1.00 87.88 111 ARG A N 1
ATOM 900 C CA . ARG A 1 111 ? -5.916 14.297 -13.673 1.00 87.88 111 ARG A CA 1
ATOM 901 C C . ARG A 1 111 ? -6.589 12.960 -13.359 1.00 87.88 111 ARG A C 1
ATOM 903 O O . ARG A 1 111 ? -7.425 12.507 -14.132 1.00 87.88 111 ARG A O 1
ATOM 910 N N . ILE A 1 112 ? -6.163 12.293 -12.287 1.00 84.44 112 ILE A N 1
ATOM 911 C CA . ILE A 1 112 ? -6.583 10.926 -11.943 1.00 84.44 112 ILE A CA 1
ATOM 912 C C . ILE A 1 112 ? -7.870 10.925 -11.118 1.00 84.44 112 ILE A C 1
ATOM 914 O O . ILE A 1 112 ? -8.674 10.010 -11.272 1.00 84.44 112 ILE A O 1
ATOM 918 N N . VAL A 1 113 ? -8.049 11.918 -10.248 1.00 86.44 113 VAL A N 1
ATOM 919 C CA . VAL A 1 113 ? -9.176 12.012 -9.318 1.00 86.44 113 VAL A CA 1
ATOM 920 C C . VAL A 1 113 ? -10.051 13.196 -9.751 1.00 86.44 113 VAL A C 1
ATOM 922 O O . VAL A 1 113 ? -9.674 14.339 -9.488 1.00 86.44 113 VAL A O 1
ATOM 925 N N . PRO A 1 114 ? -11.183 12.960 -10.446 1.00 86.62 114 PRO A N 1
ATOM 926 C CA . PRO A 1 114 ? -12.031 14.028 -10.983 1.00 86.62 114 PRO A CA 1
ATOM 927 C C . PRO A 1 114 ? -12.505 15.021 -9.918 1.00 86.62 114 PRO A C 1
ATOM 929 O O . PRO A 1 114 ? -12.514 16.223 -10.158 1.00 86.62 114 PRO A O 1
ATOM 932 N N . GLU A 1 115 ? -12.833 14.526 -8.725 1.00 89.00 115 GLU A N 1
ATOM 933 C CA . GLU A 1 115 ? -13.307 15.322 -7.590 1.00 89.00 115 GLU A CA 1
ATOM 934 C C . GLU A 1 115 ? -12.198 16.096 -6.852 1.00 89.00 115 GLU A C 1
ATOM 936 O O . GLU A 1 115 ? -12.476 16.839 -5.912 1.00 89.00 115 GLU A O 1
ATOM 941 N N . TRP A 1 116 ? -10.927 15.944 -7.244 1.00 90.31 116 TRP A N 1
ATOM 942 C CA . TRP A 1 116 ? -9.799 16.514 -6.498 1.00 90.31 116 TRP A CA 1
ATOM 943 C C . TRP A 1 116 ? -9.832 18.039 -6.445 1.00 90.31 116 TRP A C 1
ATOM 945 O O . TRP A 1 116 ? -9.528 18.622 -5.409 1.00 90.31 116 TRP A O 1
ATOM 955 N N . VAL A 1 117 ? -10.180 18.686 -7.560 1.00 90.69 117 VAL A N 1
ATOM 956 C CA . VAL A 1 117 ? -10.185 20.155 -7.664 1.00 90.69 117 VAL A CA 1
ATOM 957 C C . VAL A 1 117 ? -11.225 20.760 -6.725 1.00 90.69 117 VAL A C 1
ATOM 959 O O . VAL A 1 117 ? -10.936 21.752 -6.054 1.00 90.69 117 VAL A O 1
ATOM 962 N N . ASP A 1 118 ? -12.396 20.134 -6.636 1.00 90.56 118 ASP A N 1
ATOM 963 C CA . ASP A 1 118 ? -13.484 20.595 -5.779 1.00 90.56 118 ASP A CA 1
ATOM 964 C C . ASP A 1 118 ? -13.128 20.412 -4.299 1.00 90.56 118 ASP A C 1
ATOM 966 O O . ASP A 1 118 ? -13.263 21.350 -3.515 1.00 90.56 118 ASP A O 1
ATOM 970 N N . LEU A 1 119 ? -12.572 19.250 -3.933 1.00 88.94 119 LEU A N 1
ATOM 971 C CA . LEU A 1 119 ? -12.125 18.969 -2.564 1.00 88.94 119 LEU A CA 1
ATOM 972 C C . LEU A 1 119 ? -10.965 19.879 -2.118 1.00 88.94 119 LEU A C 1
ATOM 974 O O . LEU A 1 119 ? -10.951 20.345 -0.979 1.00 88.94 119 LEU A O 1
ATOM 978 N N . ASP A 1 120 ? -9.999 20.161 -3.000 1.00 89.56 120 ASP A N 1
ATOM 979 C CA . ASP A 1 120 ? -8.897 21.100 -2.726 1.00 89.56 120 ASP A CA 1
ATOM 980 C C . ASP A 1 120 ? -9.429 22.530 -2.528 1.00 89.56 120 ASP A C 1
ATOM 982 O O . ASP A 1 120 ? -9.010 23.234 -1.609 1.00 89.56 120 ASP A O 1
ATOM 986 N N . SER A 1 121 ? -10.402 22.952 -3.343 1.00 90.56 121 SER A N 1
ATOM 987 C CA . SER A 1 121 ? -11.067 24.255 -3.200 1.00 90.56 121 SER A CA 1
ATOM 988 C C . SER A 1 121 ? -11.834 24.369 -1.880 1.00 90.56 121 SER A C 1
ATOM 990 O O . SER A 1 121 ? -11.687 25.365 -1.167 1.00 90.56 121 SER A O 1
ATOM 992 N N . GLU A 1 122 ? -12.603 23.340 -1.514 1.00 92.12 122 GLU A N 1
ATOM 993 C CA . GLU A 1 122 ? -13.341 23.287 -0.249 1.00 92.12 122 GLU A CA 1
ATOM 994 C C . GLU A 1 122 ? -12.393 23.396 0.956 1.00 92.12 122 GLU A C 1
ATOM 996 O O . GLU A 1 122 ? -12.615 24.218 1.852 1.00 92.12 122 GLU A O 1
ATOM 1001 N N . ALA A 1 123 ? -11.294 22.635 0.947 1.00 88.81 123 ALA A N 1
ATOM 1002 C CA . ALA A 1 123 ? -10.289 22.673 2.005 1.00 88.81 123 ALA A CA 1
ATOM 1003 C C . ALA A 1 123 ? -9.650 24.065 2.143 1.00 88.81 123 ALA A C 1
ATOM 1005 O O . ALA A 1 123 ? -9.537 24.583 3.254 1.00 88.81 123 ALA A O 1
ATOM 1006 N N . ARG A 1 124 ? -9.292 24.712 1.026 1.00 89.62 124 ARG A N 1
ATOM 1007 C CA . ARG A 1 124 ? -8.720 26.070 1.033 1.00 89.62 124 ARG A CA 1
ATOM 1008 C C . ARG A 1 124 ? -9.687 27.104 1.588 1.00 89.62 124 ARG A C 1
ATOM 1010 O O . ARG A 1 124 ? -9.292 27.924 2.411 1.00 89.62 124 ARG A O 1
ATOM 1017 N N . GLN A 1 125 ? -10.953 27.054 1.174 1.00 90.00 125 GLN A N 1
ATOM 1018 C CA . GLN A 1 125 ? -11.981 27.957 1.694 1.00 90.00 125 GLN A CA 1
ATOM 1019 C C . GLN A 1 125 ? -12.172 27.771 3.200 1.00 90.00 125 GLN A C 1
ATOM 1021 O O . GLN A 1 125 ? -12.329 28.749 3.930 1.00 90.00 125 GLN A O 1
ATOM 1026 N N . PHE A 1 126 ? -12.139 26.527 3.680 1.00 88.88 126 PHE A N 1
ATOM 1027 C CA . PHE A 1 126 ? -12.203 26.233 5.106 1.00 88.88 126 PHE A CA 1
ATOM 1028 C C . PHE A 1 126 ? -10.993 26.797 5.866 1.00 88.88 126 PHE A C 1
ATOM 1030 O O . PHE A 1 126 ? -11.172 27.460 6.887 1.00 88.88 126 PHE A O 1
ATOM 1037 N N . THR A 1 127 ? -9.776 26.611 5.348 1.00 87.88 127 THR A N 1
ATOM 1038 C CA . THR A 1 127 ? -8.553 27.173 5.940 1.00 87.88 127 THR A CA 1
ATOM 1039 C C . THR A 1 127 ? -8.581 28.704 5.983 1.00 87.88 127 THR A C 1
ATOM 1041 O O . THR A 1 127 ? -8.315 29.273 7.040 1.00 87.88 127 THR A O 1
ATOM 1044 N N . ALA A 1 128 ? -8.979 29.372 4.895 1.00 87.06 128 ALA A N 1
ATOM 1045 C CA . ALA A 1 128 ? -9.084 30.834 4.836 1.00 87.06 128 ALA A CA 1
ATOM 1046 C C . ALA A 1 128 ? -10.063 31.387 5.888 1.00 87.06 128 ALA A C 1
ATOM 1048 O O . ALA A 1 128 ? -9.756 32.349 6.594 1.00 87.06 128 ALA A O 1
ATOM 1049 N N . ARG A 1 129 ? -11.210 30.714 6.080 1.00 86.50 129 ARG A N 1
ATOM 1050 C CA . ARG A 1 129 ? -12.191 31.070 7.122 1.00 86.50 129 ARG A CA 1
ATOM 1051 C C . ARG A 1 129 ? -11.620 30.970 8.536 1.00 86.50 129 ARG A C 1
ATOM 1053 O O . ARG A 1 129 ? -11.977 31.787 9.377 1.00 86.50 129 ARG A O 1
ATOM 1060 N N . ILE A 1 130 ? -10.765 29.982 8.809 1.00 86.69 130 ILE A N 1
ATOM 1061 C CA . ILE A 1 130 ? -10.128 29.816 10.127 1.00 86.69 130 ILE A CA 1
ATOM 1062 C C . ILE A 1 130 ? -9.065 30.892 10.367 1.00 86.69 130 ILE A 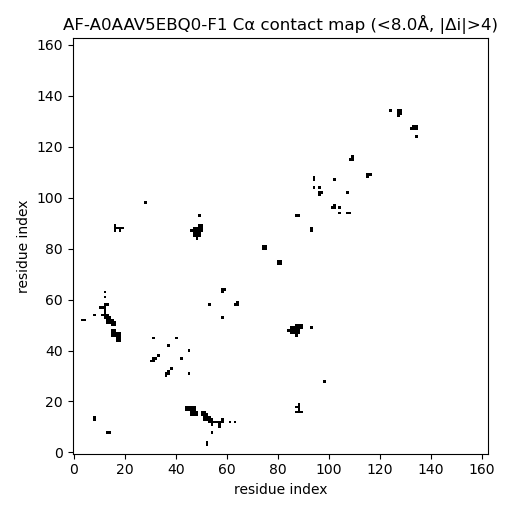C 1
ATOM 1064 O O . ILE A 1 130 ? -8.957 31.399 11.481 1.00 86.69 130 ILE A O 1
ATOM 1068 N N . LEU A 1 131 ? -8.288 31.236 9.338 1.00 85.19 131 LEU A N 1
ATOM 1069 C CA . LEU A 1 131 ? -7.193 32.205 9.439 1.00 85.19 131 LEU A CA 1
ATOM 1070 C C . LEU A 1 131 ? -7.659 33.669 9.378 1.00 85.19 131 LEU A C 1
ATOM 1072 O O . LEU A 1 131 ? -6.872 34.569 9.658 1.00 85.19 131 LEU A O 1
ATOM 1076 N N . GLY A 1 132 ? -8.934 33.922 9.064 1.00 76.12 132 GLY A N 1
ATOM 1077 C CA . GLY A 1 132 ? -9.474 35.278 8.924 1.00 76.12 132 GLY A CA 1
ATOM 1078 C C . GLY A 1 132 ? -9.014 35.984 7.644 1.00 76.12 132 GLY A C 1
ATOM 1079 O O . GLY A 1 132 ? -9.109 37.206 7.547 1.00 76.12 132 GLY A O 1
ATOM 1080 N N . GLU A 1 133 ? -8.517 35.223 6.669 1.00 70.50 133 GLU A N 1
ATOM 1081 C CA . GLU A 1 133 ? -8.102 35.721 5.361 1.00 70.50 133 GLU A CA 1
ATOM 1082 C C . GLU A 1 133 ? -9.320 35.784 4.428 1.00 70.50 133 GLU A C 1
ATOM 1084 O O . GLU A 1 133 ? -10.113 34.843 4.340 1.00 70.50 133 GLU A O 1
ATOM 1089 N N . ASN A 1 134 ? -9.498 36.911 3.731 1.00 59.88 134 ASN A N 1
ATOM 1090 C CA . ASN A 1 134 ? -10.586 37.057 2.765 1.00 59.88 134 ASN A CA 1
ATOM 1091 C C . ASN A 1 134 ? -10.314 36.170 1.531 1.00 59.88 134 ASN A C 1
ATOM 1093 O O . ASN A 1 134 ? -9.258 36.313 0.914 1.00 59.88 134 ASN A O 1
ATOM 1097 N N . PRO A 1 135 ? -11.258 35.305 1.118 1.00 54.41 135 PRO A N 1
ATOM 1098 C CA . PRO A 1 135 ? -11.054 34.301 0.066 1.00 54.41 135 PRO A CA 1
ATOM 1099 C C . PRO A 1 135 ? -10.939 34.854 -1.371 1.00 54.41 135 PRO A C 1
ATOM 1101 O O . PRO A 1 135 ? -10.822 34.067 -2.305 1.00 54.41 135 PRO A O 1
ATOM 1104 N N . ASP A 1 136 ? -10.937 36.178 -1.558 1.00 52.06 136 ASP A N 1
ATOM 1105 C CA . ASP A 1 136 ? -10.892 36.850 -2.869 1.00 52.06 136 ASP A CA 1
ATOM 1106 C C . ASP A 1 136 ? -9.498 37.392 -3.257 1.00 52.06 136 ASP A C 1
ATOM 1108 O O . ASP A 1 136 ? -9.379 38.168 -4.205 1.00 52.06 136 ASP A O 1
ATOM 1112 N N . SER A 1 137 ? -8.422 36.996 -2.564 1.00 44.25 137 SER A N 1
ATOM 1113 C CA . SER A 1 137 ? -7.053 37.301 -3.012 1.00 44.25 137 SER A CA 1
ATOM 1114 C C . SER A 1 137 ? -6.534 36.185 -3.932 1.00 44.25 137 SER A C 1
ATOM 1116 O O . SER A 1 137 ? -6.331 35.062 -3.462 1.00 44.25 137 SER A O 1
ATOM 1118 N N . PRO A 1 138 ? -6.308 36.432 -5.238 1.00 46.75 138 PRO A N 1
ATOM 1119 C CA . PRO A 1 138 ? -5.735 35.444 -6.138 1.00 46.75 138 PRO A CA 1
ATOM 1120 C C . PRO A 1 138 ? -4.221 35.388 -5.918 1.00 46.75 138 PRO A C 1
ATOM 1122 O O . PRO A 1 138 ? -3.449 35.886 -6.737 1.00 46.75 138 PRO A O 1
ATOM 1125 N N . GLU A 1 139 ? -3.771 34.802 -4.808 1.00 42.19 139 GLU A N 1
ATOM 1126 C CA . GLU A 1 139 ? -2.344 34.553 -4.632 1.00 42.19 139 GLU A CA 1
ATOM 1127 C C . GLU A 1 139 ? -1.908 33.308 -5.402 1.00 42.19 139 GLU A C 1
ATOM 1129 O O . GLU A 1 139 ? -2.425 32.195 -5.270 1.00 42.19 139 GLU A O 1
ATOM 1134 N N . ALA A 1 140 ? -0.969 33.586 -6.300 1.00 39.06 140 ALA A N 1
ATOM 1135 C CA . ALA A 1 140 ? -0.387 32.692 -7.265 1.00 39.06 140 ALA A CA 1
ATOM 1136 C C . ALA A 1 140 ? 0.191 31.435 -6.609 1.00 39.06 1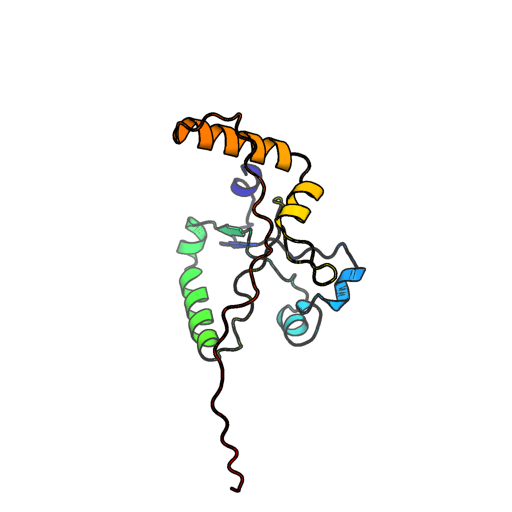40 ALA A C 1
ATOM 1138 O O . ALA A 1 140 ? 0.798 31.465 -5.541 1.00 39.06 140 ALA A O 1
ATOM 1139 N N . ILE A 1 141 ? 0.083 30.326 -7.338 1.00 42.25 141 ILE A N 1
ATOM 1140 C CA . ILE A 1 141 ? 0.989 29.189 -7.187 1.00 42.25 141 ILE A CA 1
ATOM 1141 C C . ILE A 1 141 ? 2.417 29.762 -7.149 1.00 42.25 141 ILE A C 1
ATOM 1143 O O . ILE A 1 141 ? 2.781 30.440 -8.115 1.00 42.25 141 ILE A O 1
ATOM 1147 N N . PRO A 1 142 ? 3.241 29.511 -6.114 1.00 35.56 142 PRO A N 1
ATOM 1148 C CA . PRO A 1 142 ? 4.643 29.875 -6.188 1.00 35.56 142 PRO A CA 1
ATOM 1149 C C . PRO A 1 142 ? 5.244 29.078 -7.344 1.00 35.56 142 PRO A C 1
ATOM 1151 O O . PRO A 1 142 ? 5.337 27.847 -7.291 1.00 35.56 142 PRO A O 1
ATOM 1154 N N . SER A 1 143 ? 5.595 29.764 -8.429 1.00 34.41 143 SER A N 1
ATOM 1155 C CA . SER A 1 143 ? 6.443 29.199 -9.465 1.00 34.41 143 SER A CA 1
ATOM 1156 C C . SER A 1 143 ? 7.755 28.811 -8.794 1.00 34.41 143 SER A C 1
ATOM 1158 O O . SER A 1 143 ? 8.474 29.678 -8.302 1.00 34.41 143 SER A O 1
ATOM 1160 N N . LEU A 1 144 ? 8.070 27.513 -8.752 1.00 40.28 144 LEU A N 1
ATOM 1161 C CA . LEU A 1 144 ? 9.426 27.063 -8.453 1.00 40.28 144 LEU A CA 1
ATOM 1162 C C . LEU A 1 144 ? 10.342 27.536 -9.588 1.00 40.28 144 LEU A C 1
ATOM 1164 O O . LEU A 1 144 ? 10.585 26.827 -10.560 1.00 40.28 144 LEU A O 1
ATOM 1168 N N . SER A 1 145 ? 10.829 28.759 -9.457 1.00 38.09 145 SER A N 1
ATOM 1169 C CA . SER A 1 145 ? 11.909 29.324 -10.248 1.00 38.09 145 SER A CA 1
ATOM 1170 C C . SER A 1 145 ? 12.772 30.178 -9.331 1.00 38.09 145 SER A C 1
ATOM 1172 O O . SER A 1 145 ? 12.861 31.376 -9.528 1.00 38.09 145 SER A O 1
ATOM 1174 N N . ASP A 1 146 ? 13.359 29.558 -8.308 1.00 34.19 146 ASP A N 1
ATOM 1175 C CA . ASP A 1 146 ? 14.510 30.109 -7.590 1.00 34.19 146 ASP A CA 1
ATOM 1176 C C . ASP A 1 146 ? 15.311 28.965 -6.962 1.00 34.19 146 ASP A C 1
ATOM 1178 O O . ASP A 1 146 ? 15.276 28.676 -5.771 1.00 34.19 146 ASP A O 1
ATOM 1182 N N . ALA A 1 147 ? 16.034 28.261 -7.827 1.00 38.19 147 ALA A N 1
ATOM 1183 C CA . ALA A 1 147 ? 17.197 27.480 -7.438 1.00 38.19 147 ALA A CA 1
ATOM 1184 C C . ALA A 1 147 ? 18.325 27.793 -8.423 1.00 38.19 147 ALA A C 1
ATOM 1186 O O . ALA A 1 147 ? 18.788 26.931 -9.166 1.00 38.19 147 ALA A O 1
ATOM 1187 N N . SER A 1 148 ? 18.748 29.058 -8.471 1.00 33.34 148 SER A N 1
ATOM 1188 C CA . SER A 1 148 ? 20.050 29.394 -9.035 1.00 33.34 148 SER A CA 1
ATOM 1189 C C . SER A 1 148 ? 20.615 30.686 -8.447 1.00 33.34 148 SER A C 1
ATOM 1191 O O . SER A 1 148 ? 20.076 31.759 -8.696 1.00 33.34 148 SER A O 1
ATOM 1193 N N . LYS A 1 149 ? 21.785 30.524 -7.813 1.00 31.59 149 LYS A N 1
ATOM 1194 C CA . LYS A 1 149 ? 22.844 31.507 -7.520 1.00 31.59 149 LYS A CA 1
ATOM 1195 C C . LYS A 1 149 ? 22.751 32.275 -6.199 1.00 31.59 149 LYS A C 1
ATOM 1197 O O . LYS A 1 149 ? 22.157 33.340 -6.115 1.00 31.59 149 LYS A O 1
ATOM 1202 N N . THR A 1 150 ? 23.560 31.818 -5.245 1.00 30.59 150 THR A N 1
ATOM 1203 C CA . THR A 1 150 ? 24.531 32.707 -4.597 1.00 30.59 150 THR A CA 1
ATOM 1204 C C . THR A 1 150 ? 25.919 32.100 -4.753 1.00 30.59 150 THR A C 1
ATOM 1206 O O . THR A 1 150 ? 26.135 30.934 -4.426 1.00 30.59 150 THR A O 1
ATOM 1209 N N . ASP A 1 151 ? 26.799 32.902 -5.339 1.00 32.16 151 ASP A N 1
ATOM 1210 C CA . ASP A 1 151 ? 28.209 32.655 -5.606 1.00 32.16 151 ASP A CA 1
ATOM 1211 C C . ASP A 1 151 ? 29.018 32.381 -4.328 1.00 32.16 151 ASP A C 1
ATOM 1213 O O . ASP A 1 151 ? 28.843 33.073 -3.328 1.00 32.16 151 ASP A O 1
ATOM 1217 N N . ASP A 1 152 ? 29.988 31.467 -4.411 1.00 33.22 152 ASP A N 1
ATOM 1218 C CA . ASP A 1 152 ? 31.241 31.608 -3.670 1.00 33.22 152 ASP A CA 1
ATOM 1219 C C . ASP A 1 152 ? 32.408 31.487 -4.657 1.00 33.22 152 ASP A C 1
ATOM 1221 O O . ASP A 1 152 ? 32.545 30.503 -5.391 1.00 33.22 152 ASP A O 1
ATOM 1225 N N . LYS A 1 153 ? 33.208 32.552 -4.743 1.00 34.25 153 LYS A N 1
ATOM 1226 C CA . LYS A 1 153 ? 34.379 32.643 -5.614 1.00 34.25 153 LYS A CA 1
ATOM 1227 C C . LYS A 1 153 ? 35.617 32.199 -4.836 1.00 34.25 153 LYS A C 1
ATOM 1229 O O . LYS A 1 153 ? 36.163 32.976 -4.068 1.00 34.25 153 LYS A O 1
ATOM 1234 N N . GLY A 1 154 ? 36.084 30.998 -5.171 1.00 29.67 154 GLY A N 1
ATOM 1235 C CA . GLY A 1 154 ? 37.458 30.684 -5.579 1.00 29.67 154 GLY A CA 1
ATOM 1236 C C . GLY A 1 154 ? 38.617 30.907 -4.605 1.00 29.67 154 GLY A C 1
ATOM 1237 O O . GLY A 1 154 ? 38.980 32.041 -4.328 1.00 29.67 154 GLY A O 1
ATOM 1238 N N . VAL A 1 155 ? 39.349 29.825 -4.317 1.00 32.28 155 VAL A N 1
ATOM 1239 C CA . VAL A 1 155 ? 40.822 29.829 -4.354 1.00 32.28 155 VAL A CA 1
ATOM 1240 C C . VAL A 1 155 ? 41.308 28.516 -4.971 1.00 32.28 155 VAL A C 1
ATOM 1242 O O . VAL A 1 155 ? 40.907 27.426 -4.574 1.00 32.28 155 VAL A O 1
ATOM 1245 N N . ASP A 1 156 ? 42.163 28.672 -5.973 1.00 33.19 156 ASP A N 1
ATOM 1246 C CA . ASP A 1 156 ? 42.856 27.650 -6.745 1.00 33.19 156 ASP A CA 1
ATOM 1247 C C . ASP A 1 156 ? 44.127 27.200 -5.997 1.00 33.19 156 ASP A C 1
ATOM 1249 O O . ASP A 1 156 ? 44.956 28.035 -5.619 1.00 33.19 156 ASP A O 1
ATOM 1253 N N . HIS A 1 157 ? 44.311 25.892 -5.804 1.00 35.94 157 HIS A N 1
ATOM 1254 C CA . HIS A 1 157 ? 45.652 25.312 -5.738 1.00 35.94 157 HIS A CA 1
ATOM 1255 C C . HIS A 1 157 ? 45.642 23.846 -6.175 1.00 35.94 157 HIS A C 1
ATOM 1257 O O . HIS A 1 157 ? 45.258 22.938 -5.442 1.00 35.94 157 HIS A O 1
ATOM 1263 N N . ASN A 1 158 ? 46.116 23.646 -7.402 1.00 31.42 158 ASN A N 1
ATOM 1264 C CA . ASN A 1 158 ? 46.804 22.443 -7.850 1.00 31.42 158 ASN A CA 1
ATOM 1265 C C . ASN A 1 158 ? 47.821 21.983 -6.790 1.00 31.42 158 ASN A C 1
ATOM 1267 O O . ASN A 1 158 ? 48.682 22.773 -6.415 1.00 31.42 158 ASN A O 1
ATOM 1271 N N . LEU A 1 159 ? 47.811 20.705 -6.413 1.00 36.12 159 LEU A N 1
ATOM 1272 C CA . LEU A 1 159 ? 49.045 19.967 -6.153 1.00 36.12 159 LEU A CA 1
ATOM 1273 C C . LEU A 1 159 ? 48.820 18.491 -6.493 1.00 36.12 159 LEU A C 1
ATOM 1275 O O . LEU A 1 159 ? 47.825 17.882 -6.107 1.00 36.12 159 LEU A O 1
ATOM 1279 N N . LYS A 1 160 ? 49.741 17.983 -7.302 1.00 31.44 160 LYS A N 1
ATOM 1280 C CA . LYS A 1 160 ? 49.824 16.620 -7.802 1.00 31.44 160 LYS A CA 1
ATOM 1281 C C . LYS A 1 160 ? 50.346 15.654 -6.726 1.00 31.44 160 LYS A C 1
ATOM 1283 O O . LYS A 1 160 ? 50.878 16.085 -5.708 1.00 31.44 160 LYS A O 1
ATOM 1288 N N . ASP A 1 161 ? 50.296 14.383 -7.118 1.00 34.44 161 ASP A N 1
ATOM 1289 C CA . ASP A 1 161 ? 51.228 13.294 -6.800 1.00 34.44 161 ASP A CA 1
ATOM 1290 C C . ASP A 1 161 ? 50.853 12.308 -5.673 1.00 34.44 161 ASP A C 1
ATOM 1292 O O . ASP A 1 161 ? 50.754 12.646 -4.499 1.00 34.44 161 ASP A O 1
ATOM 1296 N N . GLU A 1 162 ? 50.668 11.062 -6.136 1.00 33.59 162 GLU A N 1
ATOM 1297 C CA . GLU A 1 162 ? 51.176 9.784 -5.603 1.00 33.59 162 GLU A CA 1
ATOM 1298 C C . GLU A 1 162 ? 50.942 9.424 -4.121 1.00 33.59 162 GLU A C 1
ATOM 1300 O O . GLU A 1 162 ? 51.624 9.921 -3.231 1.00 33.59 162 GLU A O 1
ATOM 1305 N N . LEU A 1 163 ? 50.065 8.441 -3.854 1.00 32.94 163 LEU A N 1
ATOM 1306 C CA . LEU A 1 163 ? 50.390 7.005 -3.688 1.00 32.94 163 LEU A CA 1
ATOM 1307 C C . LEU A 1 163 ? 49.103 6.177 -3.509 1.00 32.94 163 LEU A C 1
ATOM 1309 O O . LEU A 1 163 ? 48.190 6.653 -2.797 1.00 32.94 163 LEU A O 1
#

InterPro domains:
  IPR009448 UDP-glucose:Glycoprotein Glucosyltransferase [PTHR11226] (1-87)
  IPR029044 Nucleotide-diphospho-sugar transferases [G3DSA:3.90.550.10] (1-97)
  IPR029044 Nucleotide-diphospho-sugar transferases [SSF53448] (2-118)
  IPR040497 Glucosyltransferase 24, catalytic domain [PF18404] (2-87)
  IPR040497 Glucosyltransferase 24, catalytic domain [PF18404] (88-125)

Organism: NCBI:txid191504

pLDDT: mean 72.65, std 20.12, range [29.67, 93.94]

Mean predicted aligned error: 14.11 Å

Foldseek 3Di:
DVCQVPDDPVLDQKDFAFDDPPDPVCVVVPPCCDDPNVVVCVPPGHTFAVDMDGPPVSCVVVVVVVVVVVVCVVQVVDVVRCPPVGGHDDVDDDQDQDPVDNDDSVNVCVVVPVCSVVVVVVVVVVVCVVVVHDPPDPDDDPPPDPDDDDDDDDDDDDDDDDD

Radius of gyration: 24.28 Å; Cα contacts (8 Å, |Δi|>4): 105; chains: 1; bounding box: 68×56×41 Å

Secondary structure (DSSP, 8-state):
-HHHHT---TT-SEEEEEPP---GGGGGG-GGGSHHHHHHHTTPPPEEEEEEEE-HHHHHHTTHHHHHHHHHHHHTTSTTTTTTS----SSS---PPBTTB---HHHHHHHH-TTHHHHHHHHHHHHHHHHT--TT--PPP----------------------

Solvent-accessible surface area (backbone atoms only — not comparable to full-atom values): 10787 Å² total; per-residue (Å²): 111,66,72,66,72,72,51,84,60,85,90,45,34,64,49,62,27,58,60,85,72,88,62,68,90,53,53,89,72,44,64,57,76,41,71,70,46,32,67,73,41,69,86,52,78,61,65,13,53,78,30,67,49,72,42,64,68,51,26,59,76,65,45,47,64,59,56,51,50,53,54,45,62,64,42,64,76,42,88,79,67,67,84,69,90,69,47,59,35,59,104,55,91,69,88,71,88,49,94,91,46,91,70,54,63,71,62,49,42,54,72,74,36,81,65,41,60,59,53,53,50,53,52,49,55,54,51,27,64,74,72,72,47,73,89,84,66,88,76,71,80,81,74,93,79,82,90,78,86,83,87,81,86,82,85,89,75,91,78,85,83,89,135